Protein AF-A0AAD6A6G7-F1 (afdb_monomer_lite)

Sequence (113 aa):
MAKNLLKNPQWGRAISIESISLKKLLDFWELTENGGSQWKVEEMPGDCGSDWGLDGVTKYFATSFELCLKRQVIDLLAEDYSSEQLDAQPPVTVEELVRKSRGDALHTPSVSV

InterPro domains:
  IPR007397 F-box associated (FBA) domain [PF04300] (2-101)
  IPR007397 F-box associated (FBA) domain [PS51114] (4-113)
  IPR007397 F-box associated (FBA) domain [SM01198] (11-113)
  IPR008979 Galactose-binding-like domain superfamily [SSF49785] (3-102)
  IPR039752 F-box only protein [PTHR12125] (3-103)

Secondary structure (DSSP, 8-state):
-PPP--S-TTTT-----TT--HHHHHTTSEEEEE-TT--EEEESSGGGTS----TT--EEEE--SS-EEEE----TGGGT--HHHHHT----EEE--EESSTTSPEE--EEE-

Radius of gyration: 15.97 Å; chains: 1; bounding box: 34×28×42 Å

Organism: NCBI:txid1090488

Structure (mmCIF, N/CA/C/O backbone):
data_AF-A0AAD6A6G7-F1
#
_entry.id   AF-A0AAD6A6G7-F1
#
loop_
_atom_site.group_PDB
_atom_site.id
_atom_site.type_symbol
_atom_site.label_atom_id
_atom_site.label_alt_id
_atom_site.label_comp_id
_atom_site.label_asym_id
_atom_site.label_entity_id
_atom_site.label_seq_id
_atom_site.pdbx_PDB_ins_code
_atom_site.Cartn_x
_atom_site.Cartn_y
_atom_site.Cartn_z
_atom_site.occupancy
_atom_site.B_iso_or_equiv
_atom_site.auth_seq_id
_atom_site.auth_comp_id
_atom_site.auth_asym_id
_atom_site.auth_atom_id
_atom_site.pdbx_PDB_model_num
ATOM 1 N N . MET A 1 1 ? 6.924 6.630 19.406 1.00 46.81 1 MET A N 1
ATOM 2 C CA . MET A 1 1 ? 7.429 5.770 18.315 1.00 46.81 1 MET A CA 1
ATOM 3 C C . MET A 1 1 ? 6.223 5.324 17.509 1.00 46.81 1 MET A C 1
ATOM 5 O O . MET A 1 1 ? 5.310 4.781 18.116 1.00 46.81 1 MET A O 1
ATOM 9 N N . ALA A 1 2 ? 6.163 5.615 16.209 1.00 62.22 2 ALA A N 1
ATOM 10 C CA . ALA A 1 2 ? 5.083 5.128 15.351 1.00 62.22 2 ALA A CA 1
ATOM 11 C C . ALA A 1 2 ? 5.347 3.655 14.995 1.00 62.22 2 ALA A C 1
ATOM 13 O O . ALA A 1 2 ? 6.472 3.304 14.634 1.00 62.22 2 ALA A O 1
ATOM 14 N N . LYS A 1 3 ? 4.341 2.787 15.144 1.00 70.25 3 LYS A N 1
ATOM 15 C CA . LYS A 1 3 ? 4.429 1.375 14.744 1.00 70.25 3 LYS A CA 1
ATOM 16 C C . LYS A 1 3 ? 4.220 1.304 13.229 1.00 70.25 3 LYS A C 1
ATOM 18 O O . LYS A 1 3 ? 3.209 1.790 12.737 1.00 70.25 3 LYS A O 1
ATOM 23 N N . ASN A 1 4 ? 5.164 0.717 12.490 1.00 73.88 4 ASN A N 1
ATOM 24 C CA . ASN A 1 4 ? 4.947 0.404 11.078 1.00 73.88 4 ASN A CA 1
ATOM 25 C C . ASN A 1 4 ? 4.025 -0.821 10.991 1.00 73.88 4 ASN A C 1
ATOM 27 O O . ASN A 1 4 ? 4.337 -1.864 11.566 1.00 73.88 4 ASN A O 1
ATOM 31 N N . LEU A 1 5 ? 2.889 -0.666 10.314 1.00 79.88 5 LEU A N 1
ATOM 32 C CA . LEU A 1 5 ? 1.847 -1.691 10.206 1.00 79.88 5 LEU A CA 1
ATOM 33 C C . LEU A 1 5 ? 1.858 -2.424 8.859 1.00 79.88 5 LEU A C 1
ATOM 35 O O . LEU A 1 5 ? 1.056 -3.335 8.649 1.00 79.88 5 LEU A 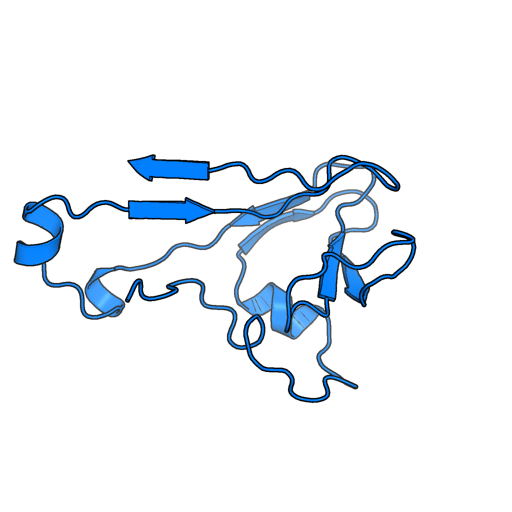O 1
ATOM 39 N N . LEU A 1 6 ? 2.761 -2.054 7.944 1.00 77.69 6 LEU A N 1
ATOM 40 C CA . LEU A 1 6 ? 2.898 -2.760 6.680 1.00 77.69 6 LEU A CA 1
ATOM 41 C C . LEU A 1 6 ? 3.443 -4.161 6.941 1.00 77.69 6 LEU A C 1
ATOM 43 O O . LEU A 1 6 ? 4.498 -4.346 7.547 1.00 77.69 6 LEU A O 1
ATOM 47 N N . LYS A 1 7 ? 2.753 -5.167 6.406 1.00 67.88 7 LYS A N 1
ATOM 48 C CA . LYS A 1 7 ? 3.072 -6.583 6.636 1.00 67.88 7 LYS A CA 1
ATOM 49 C C . LYS A 1 7 ? 4.361 -7.053 5.959 1.00 67.88 7 LYS A C 1
ATOM 51 O O . LYS A 1 7 ? 4.633 -8.243 5.993 1.00 67.88 7 LYS A O 1
ATOM 56 N N . ASN A 1 8 ? 5.143 -6.172 5.328 1.00 64.50 8 ASN A N 1
ATOM 57 C CA . ASN A 1 8 ? 6.377 -6.546 4.639 1.00 64.50 8 ASN A CA 1
ATOM 58 C C . ASN A 1 8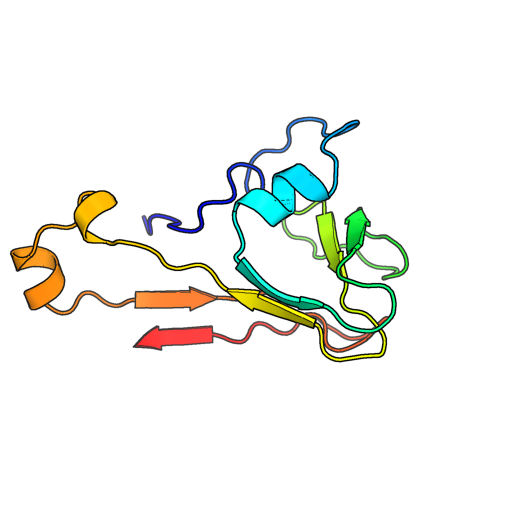 ? 7.559 -6.582 5.630 1.00 64.50 8 ASN A C 1
ATOM 60 O O . ASN A 1 8 ? 8.115 -5.528 5.948 1.00 64.50 8 ASN A O 1
ATOM 64 N N . PRO A 1 9 ? 8.003 -7.768 6.088 1.00 51.47 9 PRO A N 1
ATOM 65 C CA . PRO A 1 9 ? 8.984 -7.880 7.166 1.00 51.47 9 PRO A CA 1
ATOM 66 C C . PRO A 1 9 ? 10.402 -7.432 6.773 1.00 51.47 9 PRO A C 1
ATOM 68 O O . PRO A 1 9 ? 11.279 -7.384 7.632 1.00 51.47 9 PRO A O 1
ATOM 71 N N . GLN A 1 10 ? 10.653 -7.138 5.491 1.00 54.44 10 GLN A N 1
ATOM 72 C CA . GLN A 1 10 ? 12.004 -6.926 4.959 1.00 54.44 10 GLN A CA 1
ATOM 73 C C . GLN A 1 10 ? 12.349 -5.453 4.687 1.00 54.44 10 GLN A C 1
ATOM 75 O O . GLN A 1 10 ? 13.505 -5.150 4.416 1.00 54.44 10 GLN A O 1
ATOM 80 N N . TRP A 1 11 ? 11.395 -4.521 4.791 1.00 56.78 11 TRP A N 1
ATOM 81 C CA . TRP A 1 11 ? 11.603 -3.087 4.500 1.00 56.78 11 TRP A CA 1
ATOM 82 C C . TRP A 1 11 ? 12.285 -2.286 5.632 1.00 56.78 11 TRP A C 1
ATOM 84 O O . TRP A 1 11 ? 12.160 -1.071 5.717 1.00 56.78 11 TRP A O 1
ATOM 94 N N . GLY A 1 12 ? 13.033 -2.964 6.507 1.00 42.62 12 GLY A N 1
ATOM 95 C CA . GLY A 1 12 ? 13.742 -2.338 7.630 1.00 42.62 12 GLY A CA 1
ATOM 96 C C . GLY A 1 12 ? 14.839 -3.200 8.255 1.00 42.62 12 GLY A C 1
ATOM 97 O O . GLY A 1 12 ? 15.314 -2.901 9.348 1.00 42.62 12 GLY A O 1
ATOM 98 N N . ARG A 1 13 ? 15.247 -4.291 7.596 1.00 40.47 13 ARG A N 1
ATOM 99 C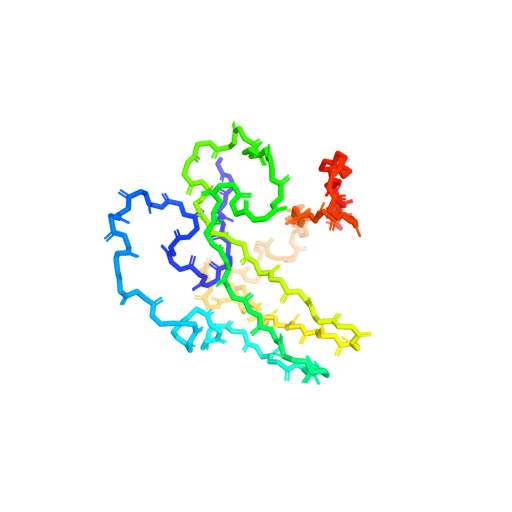 CA . ARG A 1 13 ? 16.417 -5.067 8.007 1.00 40.47 13 ARG A CA 1
ATOM 100 C C . ARG A 1 13 ? 17.351 -5.229 6.817 1.00 40.47 13 ARG A C 1
ATOM 102 O O . ARG A 1 13 ? 17.000 -5.875 5.835 1.00 40.47 13 ARG A O 1
ATOM 109 N N . ALA A 1 14 ? 18.564 -4.702 6.959 1.00 34.78 14 ALA A N 1
ATOM 110 C CA . ALA A 1 14 ? 19.714 -5.060 6.140 1.00 34.78 14 ALA A CA 1
ATOM 111 C C . ALA A 1 14 ? 20.114 -6.518 6.433 1.00 34.78 14 ALA A C 1
ATOM 113 O O . ALA A 1 14 ? 21.105 -6.794 7.099 1.00 34.78 14 ALA A O 1
ATOM 114 N N . ILE A 1 15 ? 19.289 -7.475 6.020 1.00 38.66 15 ILE A N 1
ATOM 115 C CA . ILE A 1 15 ? 19.688 -8.881 5.953 1.00 38.66 15 ILE A CA 1
ATOM 116 C C . ILE A 1 15 ? 20.121 -9.091 4.512 1.00 38.66 15 ILE A C 1
ATOM 118 O O . ILE A 1 15 ? 19.375 -8.709 3.625 1.00 38.66 15 ILE A O 1
ATOM 122 N N . SER A 1 16 ? 21.303 -9.643 4.250 1.00 40.97 16 SER A N 1
ATOM 123 C CA . SER A 1 16 ? 21.763 -9.924 2.885 1.00 40.97 16 SER A CA 1
ATOM 124 C C . SER A 1 16 ? 20.731 -10.783 2.142 1.00 40.97 16 SER A C 1
ATOM 126 O O . SER A 1 16 ? 20.554 -11.964 2.441 1.00 40.97 16 SER A O 1
ATOM 128 N N . ILE A 1 17 ? 20.000 -10.169 1.206 1.00 46.38 17 ILE A N 1
ATOM 129 C CA . ILE A 1 17 ? 18.869 -10.780 0.500 1.00 46.38 17 ILE A CA 1
ATOM 130 C C . ILE A 1 17 ? 19.305 -11.284 -0.879 1.00 46.38 17 ILE A C 1
ATOM 132 O O . ILE A 1 17 ? 18.752 -10.870 -1.897 1.00 46.38 17 ILE A O 1
ATOM 136 N N . GLU A 1 18 ? 20.266 -12.202 -0.936 1.00 47.38 18 GLU A N 1
ATOM 137 C CA . GLU A 1 18 ? 20.701 -12.782 -2.219 1.00 47.38 18 GLU A CA 1
ATOM 138 C C . GLU A 1 18 ? 19.638 -13.709 -2.854 1.00 47.38 18 GLU A C 1
ATOM 140 O O . GLU A 1 18 ? 19.798 -14.154 -3.985 1.00 47.38 18 GLU A O 1
ATOM 145 N N . SER A 1 19 ? 18.519 -14.014 -2.169 1.00 46.62 19 SER A N 1
ATOM 146 C CA . SER A 1 19 ? 17.516 -14.956 -2.700 1.00 46.62 19 SER A CA 1
ATOM 147 C C . SER A 1 19 ? 16.099 -14.825 -2.106 1.00 46.62 19 SER A C 1
ATOM 149 O O . SER A 1 19 ? 15.472 -15.809 -1.711 1.00 46.62 19 SER A O 1
ATOM 151 N N . ILE A 1 20 ? 15.535 -13.615 -2.017 1.00 53.88 20 ILE A N 1
ATOM 152 C CA . ILE A 1 20 ? 14.072 -13.486 -1.856 1.00 53.88 20 ILE A CA 1
ATOM 153 C C . ILE A 1 20 ? 13.469 -13.266 -3.237 1.00 53.88 20 ILE A C 1
ATOM 155 O O . ILE A 1 20 ? 13.612 -12.208 -3.841 1.00 53.88 20 ILE A O 1
ATOM 159 N N . SER A 1 21 ? 12.805 -14.308 -3.735 1.00 58.44 21 SER A N 1
ATOM 160 C CA . SER A 1 21 ? 12.040 -14.256 -4.976 1.00 58.44 21 SER A CA 1
ATOM 161 C C . SER A 1 21 ? 10.904 -13.238 -4.860 1.00 58.44 21 SER A C 1
ATOM 163 O O . SER A 1 21 ? 10.208 -13.202 -3.845 1.00 58.44 21 SER A O 1
ATOM 165 N N . LEU A 1 22 ? 10.687 -12.480 -5.937 1.00 62.06 22 LEU A N 1
ATOM 166 C CA . LEU A 1 22 ? 9.588 -11.533 -6.157 1.00 62.06 22 LEU A CA 1
ATOM 167 C C . LEU A 1 22 ? 8.238 -12.003 -5.591 1.00 62.06 22 LEU A C 1
ATOM 169 O O . LEU A 1 22 ? 7.516 -11.218 -4.983 1.00 62.06 22 LEU A O 1
ATOM 173 N N . LYS A 1 23 ? 7.934 -13.300 -5.735 1.00 62.31 23 LYS A N 1
ATOM 174 C CA . LYS A 1 23 ? 6.701 -13.912 -5.226 1.00 62.31 23 LYS A CA 1
ATOM 175 C C . LYS A 1 23 ? 6.517 -13.682 -3.725 1.00 62.31 23 LYS A C 1
ATOM 177 O O . LYS A 1 23 ? 5.493 -13.163 -3.322 1.00 62.31 23 LYS A O 1
ATOM 182 N N . LYS A 1 24 ? 7.554 -13.919 -2.917 1.00 68.38 24 LYS A N 1
ATOM 183 C CA . LYS A 1 24 ? 7.477 -13.785 -1.452 1.00 68.38 24 LYS A CA 1
ATOM 184 C C . LYS A 1 24 ? 7.263 -12.349 -0.974 1.00 68.38 24 LYS A C 1
ATOM 186 O O . LYS A 1 24 ? 6.738 -12.147 0.112 1.00 68.38 24 LYS A O 1
ATOM 191 N N . LEU A 1 25 ? 7.708 -11.356 -1.746 1.00 70.38 25 LEU A N 1
ATOM 192 C CA . LEU A 1 25 ? 7.467 -9.945 -1.424 1.00 70.38 25 LEU A CA 1
ATOM 193 C C . LEU A 1 25 ? 6.050 -9.524 -1.810 1.00 70.38 25 LEU A C 1
ATOM 195 O O . LEU A 1 25 ? 5.444 -8.726 -1.100 1.00 70.38 25 LEU A O 1
ATOM 199 N N . LEU A 1 26 ? 5.529 -10.069 -2.910 1.00 73.69 26 LEU A N 1
ATOM 200 C CA . LEU A 1 26 ? 4.168 -9.821 -3.373 1.00 73.69 26 LEU A CA 1
ATOM 201 C C . LEU A 1 26 ? 3.116 -10.634 -2.613 1.00 73.69 26 LEU A C 1
ATOM 203 O O . LEU A 1 26 ? 1.975 -10.211 -2.596 1.00 73.69 26 LEU A O 1
ATOM 207 N N . ASP A 1 27 ? 3.479 -11.713 -1.915 1.00 77.94 27 ASP A N 1
ATOM 208 C CA . ASP A 1 27 ? 2.541 -12.509 -1.101 1.00 77.94 27 ASP A CA 1
ATOM 209 C C . ASP A 1 27 ? 1.855 -11.688 0.014 1.00 77.94 27 ASP A C 1
ATOM 211 O O . ASP A 1 27 ? 0.774 -12.043 0.477 1.00 77.94 27 ASP A O 1
ATOM 215 N N . PHE A 1 28 ? 2.454 -10.567 0.436 1.00 79.56 28 PHE A N 1
ATOM 216 C CA . PHE A 1 28 ? 1.860 -9.638 1.409 1.00 79.56 28 PHE A CA 1
ATOM 217 C C . PHE A 1 28 ? 0.953 -8.576 0.771 1.00 79.56 28 PHE A C 1
ATOM 219 O O . PHE A 1 28 ? 0.393 -7.740 1.483 1.00 79.56 28 PHE A O 1
ATOM 226 N N . TRP A 1 29 ? 0.836 -8.568 -0.554 1.00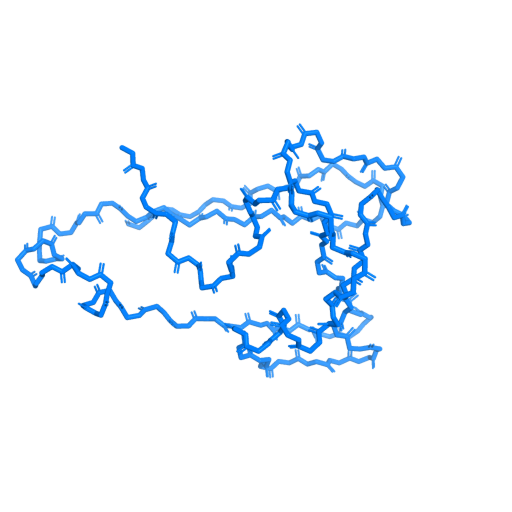 83.81 29 TRP A N 1
ATOM 227 C CA . TRP A 1 29 ? 0.075 -7.589 -1.315 1.00 83.81 29 TRP A CA 1
ATOM 228 C C . TRP A 1 29 ? -0.956 -8.286 -2.196 1.00 83.81 29 TRP A C 1
ATOM 230 O O . TRP A 1 29 ? -0.672 -9.232 -2.922 1.00 83.81 29 TRP A O 1
ATOM 240 N N . GLU A 1 30 ? -2.167 -7.758 -2.197 1.00 86.06 30 GLU A N 1
ATOM 241 C CA . GLU A 1 30 ? -3.167 -8.120 -3.183 1.00 86.06 30 GLU A CA 1
ATOM 242 C C . GLU A 1 30 ? -2.892 -7.336 -4.470 1.00 86.06 30 GLU A C 1
ATOM 244 O O . GLU A 1 30 ? -2.975 -6.107 -4.491 1.00 86.06 30 GLU A O 1
ATOM 249 N N . LEU A 1 31 ? -2.549 -8.031 -5.554 1.00 86.56 31 LEU A N 1
ATOM 250 C CA . LEU A 1 31 ? -2.386 -7.406 -6.864 1.00 86.56 31 LEU A CA 1
ATOM 251 C C . LEU A 1 31 ? -3.757 -7.179 -7.494 1.00 86.56 31 LEU A C 1
ATOM 253 O O . LEU A 1 31 ? -4.368 -8.115 -8.005 1.00 86.56 31 LEU A O 1
ATOM 257 N N . THR A 1 32 ? -4.236 -5.939 -7.463 1.00 87.81 32 THR A N 1
ATOM 258 C CA . THR A 1 32 ? -5.514 -5.585 -8.090 1.00 87.81 32 THR A CA 1
ATOM 259 C C . THR A 1 32 ? -5.363 -5.401 -9.595 1.00 87.81 32 THR A C 1
ATOM 261 O O . THR A 1 32 ? -6.265 -5.768 -10.339 1.00 87.81 32 THR A O 1
ATOM 264 N N . GLU A 1 33 ? -4.217 -4.885 -10.053 1.00 88.06 33 GLU A N 1
ATOM 265 C CA . GLU A 1 33 ? -3.884 -4.764 -11.477 1.00 88.06 33 GLU A CA 1
ATOM 266 C C . GLU A 1 33 ? -2.408 -5.082 -11.716 1.00 88.06 33 GLU A C 1
ATOM 268 O O . GLU A 1 33 ? -1.541 -4.743 -10.909 1.00 88.06 33 GLU A O 1
ATOM 273 N N . ASN A 1 34 ? -2.109 -5.753 -12.826 1.00 87.75 34 ASN A N 1
ATOM 274 C CA . ASN A 1 34 ? -0.766 -6.246 -13.116 1.00 87.75 34 ASN A CA 1
ATOM 275 C C . ASN A 1 34 ? -0.503 -6.298 -14.630 1.00 87.75 34 ASN A C 1
ATOM 277 O O . ASN A 1 34 ? -0.245 -7.366 -15.187 1.00 87.75 34 ASN A O 1
ATOM 281 N N . GLY A 1 35 ? -0.662 -5.157 -15.303 1.00 86.81 35 GLY A N 1
ATOM 282 C CA . GLY A 1 35 ? -0.537 -5.038 -16.756 1.00 86.81 35 GLY A CA 1
ATOM 283 C C . GLY A 1 35 ? 0.901 -5.117 -17.288 1.00 86.81 35 GLY A C 1
ATOM 284 O O . GLY A 1 35 ? 1.889 -5.071 -16.548 1.00 86.81 35 GLY A O 1
ATOM 285 N N . GLY A 1 36 ? 1.029 -5.214 -18.609 1.00 90.38 36 GLY A N 1
ATOM 286 C CA . GLY A 1 36 ? 2.295 -5.168 -19.333 1.00 90.38 36 GLY A CA 1
ATOM 287 C C . GLY A 1 36 ? 3.251 -6.296 -18.945 1.00 90.38 36 GLY A C 1
ATOM 288 O O . GLY A 1 36 ? 2.920 -7.477 -18.994 1.00 90.38 36 GLY A O 1
ATOM 289 N N . SER A 1 37 ? 4.472 -5.934 -18.553 1.00 87.25 37 SER A N 1
ATOM 290 C CA . SER A 1 37 ? 5.494 -6.857 -18.030 1.00 87.25 37 SER A CA 1
ATOM 291 C C . SER A 1 37 ? 5.353 -7.167 -16.538 1.00 87.25 37 SER A C 1
ATOM 293 O O . SER A 1 37 ? 6.295 -7.727 -15.970 1.00 87.25 37 SER A O 1
ATOM 295 N N . GLN A 1 38 ? 4.211 -6.819 -15.934 1.00 86.88 38 GLN A N 1
ATOM 296 C CA . GLN A 1 38 ? 3.879 -7.055 -14.531 1.00 86.88 38 GLN A CA 1
ATOM 297 C C . GLN A 1 38 ? 4.775 -6.290 -13.542 1.00 86.88 38 GLN A C 1
ATOM 299 O O . GLN A 1 38 ? 5.776 -5.670 -13.911 1.00 86.88 38 GLN A O 1
ATOM 304 N N . TRP A 1 39 ? 4.405 -6.336 -12.263 1.00 85.62 39 TRP A N 1
ATOM 305 C CA . TRP A 1 39 ? 5.220 -5.851 -11.158 1.00 85.62 39 TRP A CA 1
ATOM 306 C C . TRP A 1 39 ? 6.568 -6.566 -11.116 1.00 85.62 39 TRP A C 1
ATOM 308 O O . TRP A 1 39 ? 6.646 -7.798 -11.072 1.00 85.62 39 TRP A O 1
ATOM 318 N N . LYS A 1 40 ? 7.635 -5.775 -11.058 1.00 83.31 40 LYS A N 1
ATOM 319 C CA . LYS A 1 40 ? 9.001 -6.254 -10.843 1.00 83.31 40 LYS A CA 1
ATOM 320 C C . LYS A 1 40 ? 9.540 -5.725 -9.523 1.00 83.31 40 LYS A C 1
ATOM 322 O O . LYS A 1 40 ? 9.092 -4.699 -9.026 1.00 83.31 40 LYS A O 1
ATOM 327 N N . VAL A 1 41 ? 10.494 -6.446 -8.953 1.00 80.94 41 VAL A N 1
ATOM 328 C CA . VAL A 1 41 ? 11.283 -5.999 -7.808 1.00 80.94 41 VAL A CA 1
ATOM 329 C C . VAL A 1 41 ? 12.699 -5.863 -8.318 1.00 80.94 41 VAL A C 1
ATOM 331 O O . VAL A 1 41 ? 13.275 -6.836 -8.803 1.00 80.94 41 VAL A O 1
ATOM 334 N N . GLU A 1 42 ? 13.225 -4.656 -8.230 1.00 78.25 42 GLU A N 1
ATOM 335 C CA . GLU A 1 42 ? 14.565 -4.314 -8.682 1.00 78.25 42 GLU A CA 1
ATOM 336 C C . GLU A 1 42 ? 15.406 -3.903 -7.472 1.00 78.25 42 GLU A C 1
ATOM 338 O O . GLU A 1 42 ? 14.880 -3.437 -6.456 1.00 78.25 42 GLU A O 1
ATOM 343 N N . GLU A 1 43 ? 16.714 -4.138 -7.554 1.00 76.56 43 GLU A N 1
ATOM 344 C CA . GLU A 1 43 ? 17.657 -3.732 -6.513 1.00 76.56 43 GLU A CA 1
ATOM 345 C C . GLU A 1 43 ? 18.110 -2.295 -6.753 1.00 76.56 43 GLU A C 1
ATOM 347 O O . GLU A 1 43 ? 18.279 -1.861 -7.889 1.00 76.56 43 GLU A O 1
ATOM 352 N N . MET A 1 44 ? 18.301 -1.553 -5.672 1.00 71.88 44 MET A N 1
ATOM 353 C CA . MET A 1 44 ? 18.815 -0.189 -5.673 1.00 71.88 44 MET A CA 1
ATOM 354 C C . MET A 1 44 ? 20.336 -0.188 -5.892 1.00 71.88 44 MET A C 1
ATOM 356 O O . MET A 1 44 ? 21.015 -1.073 -5.372 1.00 71.88 44 MET A O 1
ATOM 360 N N . PRO A 1 45 ? 20.908 0.793 -6.615 1.00 67.12 45 PRO A N 1
ATOM 361 C CA . PRO A 1 45 ? 20.241 1.903 -7.303 1.00 67.12 45 PRO A CA 1
ATOM 362 C C . PRO A 1 45 ? 19.621 1.503 -8.655 1.00 67.12 45 PRO A C 1
ATOM 364 O O . PRO A 1 45 ? 18.989 2.338 -9.299 1.00 67.12 45 PRO A O 1
ATOM 367 N N . GLY A 1 46 ? 19.798 0.251 -9.086 1.00 67.31 46 GLY A N 1
ATOM 368 C CA . GLY A 1 46 ? 19.213 -0.307 -10.306 1.00 67.31 46 GLY A CA 1
ATOM 369 C C . GLY A 1 46 ? 19.480 0.530 -11.558 1.00 67.31 46 GLY A C 1
ATOM 370 O O . GLY A 1 46 ? 20.467 1.259 -11.655 1.00 67.31 46 GLY A O 1
ATOM 371 N N . ASP A 1 47 ? 18.532 0.484 -12.494 1.00 65.50 47 ASP A N 1
ATOM 372 C CA . ASP A 1 47 ? 18.470 1.350 -13.686 1.00 65.50 47 ASP A CA 1
ATOM 373 C C . ASP A 1 47 ? 18.119 2.815 -13.336 1.00 65.50 47 ASP A C 1
ATOM 375 O O . ASP A 1 47 ? 17.975 3.673 -14.209 1.00 65.50 47 ASP A O 1
ATOM 379 N N . CYS A 1 48 ? 17.932 3.111 -12.047 1.00 60.41 48 CYS A N 1
ATOM 380 C CA . CYS A 1 48 ? 17.484 4.396 -11.533 1.00 60.41 48 CYS A CA 1
ATOM 381 C C . CYS A 1 48 ? 18.641 5.388 -11.289 1.00 60.41 48 CYS A C 1
ATOM 383 O O . CYS A 1 48 ? 18.401 6.572 -11.025 1.00 60.41 48 CYS A O 1
ATOM 385 N N . GLY A 1 49 ? 19.893 4.922 -11.380 1.00 57.38 49 GLY A N 1
ATOM 386 C CA . GLY A 1 49 ? 21.112 5.742 -11.436 1.00 57.38 49 GLY A CA 1
ATOM 387 C C . GLY A 1 49 ? 21.474 6.508 -10.158 1.00 57.38 49 GLY A C 1
ATOM 388 O O . GLY A 1 49 ? 22.499 7.182 -10.124 1.00 57.38 49 GLY A O 1
ATOM 389 N N . SER A 1 50 ? 20.654 6.435 -9.108 1.00 62.59 50 SER A N 1
ATOM 390 C CA . SER A 1 50 ? 20.886 7.109 -7.827 1.00 62.59 50 SER A CA 1
ATOM 391 C C . SER A 1 50 ? 20.154 6.390 -6.698 1.00 62.59 50 SER A C 1
ATOM 393 O O . SER A 1 50 ? 18.968 6.075 -6.821 1.00 62.59 50 SER A O 1
ATOM 395 N N . ASP A 1 51 ? 20.880 6.141 -5.610 1.00 62.81 51 ASP A N 1
ATOM 396 C CA . ASP A 1 51 ? 20.331 5.605 -4.368 1.00 62.81 51 ASP A CA 1
ATOM 397 C C . ASP A 1 51 ? 19.387 6.634 -3.715 1.00 62.81 51 ASP A C 1
ATOM 399 O O . ASP A 1 51 ? 19.500 7.841 -3.941 1.00 62.81 51 ASP A O 1
ATOM 403 N N . TRP A 1 52 ? 18.430 6.165 -2.922 1.00 62.62 52 TRP A N 1
ATOM 404 C CA . TRP A 1 52 ? 17.456 6.997 -2.215 1.00 62.62 52 TRP A CA 1
ATOM 405 C C . TRP A 1 52 ? 18.083 7.662 -0.988 1.00 62.62 52 TRP A C 1
ATOM 407 O O . TRP A 1 52 ? 17.466 8.542 -0.394 1.00 62.62 52 TRP A O 1
ATOM 417 N N . GLY A 1 53 ? 19.301 7.253 -0.606 1.00 62.09 53 GLY A N 1
ATOM 418 C CA . GLY A 1 53 ? 19.998 7.761 0.576 1.00 62.09 53 GLY A CA 1
ATOM 419 C C . GLY A 1 53 ? 19.293 7.393 1.884 1.00 62.09 53 GLY A C 1
ATOM 420 O O . GLY A 1 53 ? 19.598 7.966 2.928 1.00 62.09 53 GLY A O 1
ATOM 421 N N . LEU A 1 54 ? 18.337 6.462 1.820 1.00 65.25 54 LEU A N 1
ATOM 422 C CA . LEU A 1 54 ? 17.613 5.924 2.960 1.00 65.25 54 LEU A CA 1
ATOM 423 C C . LEU A 1 54 ? 18.293 4.633 3.391 1.00 65.25 54 LEU A C 1
ATOM 425 O O . LEU A 1 54 ? 18.264 3.631 2.673 1.00 65.25 54 LEU A O 1
ATOM 429 N N . ASP A 1 55 ? 18.903 4.673 4.572 1.00 62.53 55 ASP A N 1
ATOM 430 C CA . ASP A 1 55 ? 19.594 3.519 5.128 1.00 62.53 55 ASP A CA 1
ATOM 431 C C . ASP A 1 55 ? 18.617 2.337 5.279 1.00 62.53 55 ASP A C 1
ATOM 433 O O . ASP A 1 55 ? 17.527 2.468 5.841 1.00 62.53 55 ASP A O 1
ATOM 437 N N . GLY A 1 56 ? 18.987 1.188 4.713 1.00 63.16 56 GLY A N 1
ATOM 438 C CA . GLY A 1 56 ? 18.175 -0.030 4.706 1.00 63.16 56 GLY A CA 1
ATOM 439 C C . GLY A 1 56 ? 17.209 -0.217 3.526 1.00 63.16 56 GLY A C 1
ATOM 440 O O . GLY A 1 56 ? 16.642 -1.308 3.412 1.00 63.16 56 GLY A O 1
ATOM 441 N N . VAL A 1 57 ? 17.039 0.753 2.615 1.00 68.81 57 VAL A N 1
ATOM 442 C CA . VAL A 1 57 ? 16.185 0.576 1.420 1.00 68.81 57 VAL A CA 1
ATOM 443 C C . VAL A 1 57 ? 17.004 0.077 0.231 1.00 68.81 57 VAL A C 1
ATOM 445 O O . VAL A 1 57 ? 17.605 0.845 -0.508 1.00 68.81 57 VAL A O 1
ATOM 448 N N . THR A 1 58 ? 17.009 -1.240 0.027 1.00 69.94 58 THR A N 1
ATOM 449 C CA . THR A 1 58 ? 17.833 -1.892 -1.010 1.00 69.94 58 THR A CA 1
ATOM 450 C C . THR A 1 58 ? 17.049 -2.368 -2.229 1.00 69.94 58 THR A C 1
ATOM 452 O O . THR A 1 58 ? 17.658 -2.755 -3.224 1.00 69.94 58 THR A O 1
ATOM 455 N N . LYS A 1 59 ? 15.711 -2.372 -2.184 1.00 75.69 59 LYS A N 1
ATOM 456 C CA . LYS A 1 59 ? 14.849 -2.877 -3.266 1.00 75.69 59 LYS A CA 1
ATOM 457 C C . LYS A 1 59 ? 13.602 -2.020 -3.425 1.00 75.69 59 LYS A C 1
ATOM 459 O O . LYS A 1 59 ? 13.056 -1.540 -2.432 1.00 75.69 59 LYS A O 1
ATOM 464 N N . TYR A 1 60 ? 13.109 -1.902 -4.652 1.00 77.50 60 TYR A N 1
ATOM 465 C CA . TYR A 1 60 ? 11.875 -1.185 -4.976 1.00 77.50 60 TYR A CA 1
ATOM 466 C C . TYR A 1 60 ? 10.977 -1.998 -5.907 1.00 77.50 60 TYR A C 1
ATOM 468 O O . TYR A 1 60 ? 11.425 -2.923 -6.585 1.00 77.50 60 TYR A O 1
ATOM 476 N N . PHE A 1 61 ? 9.691 -1.644 -5.930 1.00 83.00 61 PHE A N 1
ATOM 477 C CA . PHE A 1 61 ? 8.735 -2.184 -6.889 1.00 83.00 61 PHE A CA 1
ATOM 478 C C . PHE A 1 61 ? 8.712 -1.311 -8.145 1.00 83.00 61 PHE A C 1
ATOM 480 O O . PHE A 1 61 ? 8.517 -0.100 -8.052 1.00 83.00 61 PHE A O 1
ATOM 487 N N . ALA A 1 62 ? 8.885 -1.926 -9.308 1.00 83.75 62 ALA A N 1
ATOM 488 C CA . ALA A 1 62 ? 8.788 -1.279 -10.607 1.00 83.75 62 ALA A CA 1
ATOM 489 C C . ALA A 1 62 ? 7.472 -1.679 -11.285 1.00 83.75 62 ALA A C 1
ATOM 491 O O . ALA A 1 62 ? 7.174 -2.869 -11.437 1.00 83.75 62 ALA A O 1
ATOM 492 N N . THR A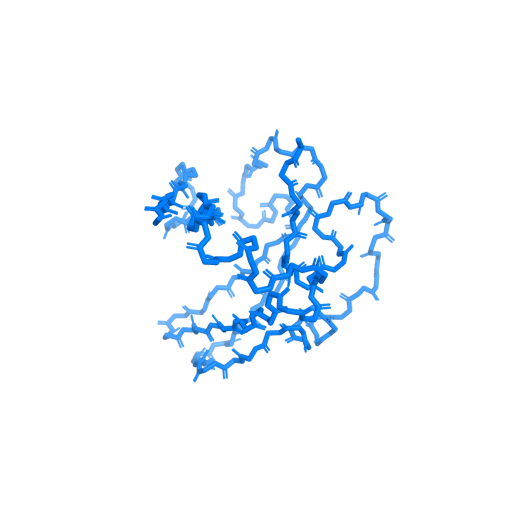 1 63 ? 6.690 -0.676 -11.681 1.00 84.00 63 THR A N 1
ATOM 493 C CA . THR A 1 63 ? 5.502 -0.843 -12.522 1.00 84.00 63 THR A CA 1
ATOM 494 C C . THR A 1 63 ? 5.899 -1.009 -13.987 1.00 84.00 63 THR A C 1
ATOM 496 O O . THR A 1 63 ? 7.003 -0.645 -14.401 1.00 84.00 63 THR A O 1
ATOM 499 N N . SER A 1 64 ? 5.001 -1.584 -14.786 1.00 86.25 64 SER A N 1
ATOM 500 C CA . SER A 1 64 ? 5.213 -1.724 -16.225 1.00 86.25 64 SER A CA 1
ATOM 501 C C . SER A 1 64 ? 4.616 -0.558 -17.028 1.00 86.25 64 SER A C 1
ATOM 503 O O . SER A 1 64 ? 4.214 0.459 -16.473 1.00 86.25 64 SER A O 1
ATOM 505 N N . PHE A 1 65 ? 4.589 -0.699 -18.357 1.00 84.94 65 PHE A N 1
ATOM 506 C CA . PHE A 1 65 ? 4.022 0.278 -19.291 1.00 84.94 65 PHE A CA 1
ATOM 507 C C . PHE A 1 65 ? 2.483 0.321 -19.272 1.00 84.94 65 PHE A C 1
ATOM 509 O O . PHE A 1 65 ? 1.891 1.251 -19.810 1.00 84.94 65 PHE A O 1
ATOM 516 N N . GLU A 1 66 ? 1.841 -0.667 -18.647 1.00 87.56 66 GLU A N 1
ATOM 517 C CA . GLU A 1 66 ? 0.406 -0.684 -18.351 1.00 87.56 66 GLU A CA 1
ATOM 518 C C . GLU A 1 66 ? 0.171 -0.602 -16.839 1.00 87.56 66 GLU A C 1
ATOM 520 O O . GLU A 1 66 ? 1.081 -0.814 -16.031 1.00 87.56 66 GLU A O 1
ATOM 525 N N . LEU A 1 67 ? -1.073 -0.307 -16.460 1.00 85.31 67 LEU A N 1
ATOM 526 C CA . LEU A 1 67 ? -1.475 -0.082 -15.078 1.00 85.31 67 LEU A CA 1
ATOM 527 C C . LEU A 1 67 ? -1.155 -1.293 -14.185 1.00 85.31 67 LEU A C 1
ATOM 529 O O . LEU A 1 67 ? -1.514 -2.438 -14.466 1.00 85.31 67 LEU A O 1
ATOM 533 N N . CYS A 1 68 ? -0.440 -1.013 -13.101 1.00 87.25 68 CYS A N 1
ATOM 534 C CA . CYS A 1 68 ? -0.020 -1.979 -12.100 1.00 87.25 68 CYS A CA 1
ATOM 535 C C . CYS A 1 68 ? -0.405 -1.408 -10.733 1.00 87.25 68 CYS A C 1
ATOM 537 O O . CYS A 1 68 ? 0.115 -0.365 -10.340 1.00 87.25 68 CYS A O 1
ATOM 539 N N . LEU A 1 69 ? -1.311 -2.073 -10.016 1.00 88.12 69 LEU A N 1
ATOM 540 C CA . LEU A 1 69 ? -1.812 -1.659 -8.707 1.00 88.12 69 LEU A CA 1
ATOM 541 C C . LEU A 1 69 ? -1.675 -2.802 -7.700 1.00 88.12 69 LEU A C 1
ATOM 543 O O . LEU A 1 69 ? -1.865 -3.975 -8.029 1.00 88.12 69 LEU A O 1
ATOM 547 N N . LYS A 1 70 ? -1.353 -2.445 -6.458 1.00 86.94 70 LYS A N 1
ATOM 548 C CA . LYS A 1 70 ? -1.262 -3.368 -5.325 1.00 86.94 70 LYS A CA 1
ATOM 549 C C . LYS A 1 70 ? -1.971 -2.776 -4.110 1.00 86.94 70 LYS A C 1
ATOM 551 O O . LYS A 1 70 ? -1.906 -1.569 -3.889 1.00 86.94 70 LYS A O 1
ATOM 556 N N . ARG A 1 71 ? -2.611 -3.621 -3.305 1.00 87.31 71 ARG A N 1
ATOM 557 C CA . ARG A 1 71 ? -3.388 -3.246 -2.117 1.00 87.31 71 ARG A CA 1
ATOM 558 C C . ARG A 1 71 ? -2.968 -4.082 -0.913 1.00 87.31 71 ARG A C 1
ATOM 560 O O . ARG A 1 71 ? -2.619 -5.249 -1.049 1.00 87.31 71 ARG A O 1
ATOM 567 N N . GLN A 1 72 ? -3.022 -3.488 0.274 1.00 86.12 72 GLN A N 1
ATOM 568 C CA . GLN A 1 72 ? -2.889 -4.206 1.537 1.00 86.12 72 GLN A CA 1
ATOM 569 C C . GLN A 1 72 ? -3.973 -3.715 2.493 1.00 86.12 72 GLN A C 1
ATOM 571 O O . GLN A 1 72 ? -4.170 -2.511 2.641 1.00 86.12 72 GLN A O 1
ATOM 576 N N . VAL A 1 73 ? -4.683 -4.654 3.116 1.00 87.44 73 VAL A N 1
ATOM 577 C CA . VAL A 1 73 ? -5.671 -4.367 4.159 1.00 87.44 73 VAL A CA 1
ATOM 578 C C . VAL A 1 73 ? -5.020 -4.663 5.502 1.00 87.44 73 VAL A C 1
ATOM 580 O O . VAL A 1 73 ? -4.498 -5.758 5.713 1.00 87.44 73 VAL A O 1
ATOM 583 N N . ILE A 1 74 ? -5.029 -3.675 6.391 1.00 85.88 74 ILE A N 1
ATOM 584 C CA . ILE A 1 74 ? -4.485 -3.792 7.741 1.00 85.88 74 ILE A CA 1
ATOM 585 C C . ILE A 1 74 ? -5.667 -3.849 8.700 1.00 85.88 74 ILE A C 1
ATOM 587 O O . ILE A 1 74 ? -6.440 -2.899 8.798 1.00 85.88 74 ILE A O 1
ATOM 591 N N . ASP A 1 75 ? -5.795 -4.970 9.401 1.00 87.06 75 ASP A N 1
ATOM 592 C CA . ASP A 1 75 ? -6.729 -5.097 10.512 1.00 87.06 75 ASP A CA 1
ATOM 593 C C . ASP A 1 75 ? -6.069 -4.535 11.776 1.00 87.06 75 ASP A C 1
ATOM 595 O O . ASP A 1 75 ? -5.163 -5.148 12.341 1.00 87.06 75 ASP A O 1
ATOM 599 N N . LEU A 1 76 ? -6.498 -3.340 12.187 1.00 86.25 76 LEU A N 1
ATOM 600 C CA . LEU A 1 76 ? -5.954 -2.656 13.360 1.00 86.25 76 LEU A CA 1
ATOM 601 C C . LEU A 1 76 ? -6.276 -3.404 14.661 1.00 86.25 76 LEU A C 1
ATOM 603 O O . LEU A 1 76 ? -5.448 -3.420 15.568 1.00 86.25 76 LEU A O 1
ATOM 607 N N . LEU A 1 77 ? -7.425 -4.080 14.746 1.00 87.50 77 LEU A N 1
ATOM 608 C CA . LEU A 1 77 ? -7.791 -4.850 15.937 1.00 87.50 77 LEU A CA 1
ATOM 609 C C . LEU A 1 77 ? -6.877 -6.071 16.095 1.00 87.50 77 LEU A C 1
ATOM 611 O O . LEU A 1 77 ? -6.444 -6.388 17.200 1.00 87.50 77 LEU A O 1
ATOM 615 N N . ALA A 1 78 ? -6.520 -6.714 14.980 1.00 87.06 78 ALA A N 1
ATOM 616 C CA . ALA A 1 78 ? -5.531 -7.792 14.962 1.00 87.06 78 ALA A CA 1
ATOM 617 C C . ALA A 1 78 ? -4.088 -7.307 15.218 1.00 87.06 78 ALA A C 1
ATOM 619 O O . ALA A 1 78 ? -3.206 -8.122 15.478 1.00 87.06 78 ALA A O 1
ATOM 620 N N . GLU A 1 79 ? -3.838 -5.998 15.136 1.00 84.44 79 GLU A N 1
ATOM 621 C CA . GLU A 1 79 ? -2.553 -5.348 15.426 1.00 84.44 79 GLU A CA 1
ATOM 622 C C . GLU A 1 79 ? -2.447 -4.811 16.865 1.00 84.44 79 GLU A C 1
ATOM 624 O O . GLU A 1 79 ? -1.564 -3.991 17.145 1.00 84.44 79 GLU A O 1
ATOM 629 N N . ASP A 1 80 ? -3.317 -5.297 17.757 1.00 87.31 80 ASP A N 1
ATOM 630 C CA . ASP A 1 80 ? -3.426 -4.941 19.179 1.00 87.31 80 ASP A CA 1
ATOM 631 C C . ASP A 1 80 ? -3.930 -3.513 19.456 1.00 87.31 80 ASP A C 1
ATOM 633 O O . ASP A 1 80 ? -3.749 -2.995 20.561 1.00 87.31 80 ASP A O 1
ATOM 637 N N . TYR A 1 81 ? -4.585 -2.861 18.489 1.00 86.19 81 TYR A N 1
ATOM 638 C CA . TYR A 1 81 ? -5.320 -1.625 18.771 1.00 86.19 81 TYR A CA 1
ATOM 639 C C . TYR A 1 81 ? -6.683 -1.972 19.374 1.00 86.19 81 TYR A C 1
ATOM 641 O O . TYR A 1 81 ? -7.465 -2.706 18.770 1.00 86.19 81 TYR A O 1
ATOM 649 N N . SER A 1 82 ? -6.993 -1.445 20.561 1.00 89.38 82 SER A N 1
ATOM 650 C CA . SER A 1 82 ? -8.317 -1.631 21.162 1.00 89.38 82 SER A CA 1
ATOM 651 C C . SER A 1 82 ? -9.367 -0.748 20.481 1.00 89.38 82 SER A C 1
ATOM 653 O O . SER A 1 82 ? -9.048 0.301 19.918 1.00 89.38 82 SER A O 1
ATOM 655 N N . SER A 1 83 ? -10.643 -1.135 20.568 1.00 90.31 83 SER A N 1
ATOM 656 C CA . SER A 1 83 ? -11.747 -0.308 20.062 1.00 90.31 83 SER A CA 1
ATOM 657 C C . SER A 1 83 ? -11.750 1.083 20.697 1.00 90.31 83 SER A C 1
ATOM 659 O O . SER A 1 83 ? -11.907 2.068 19.995 1.00 90.31 83 SER A O 1
ATOM 661 N N . GLU A 1 84 ? -11.462 1.176 21.997 1.00 92.12 84 GLU A N 1
ATOM 662 C CA . GLU A 1 84 ? -11.396 2.444 22.736 1.00 92.12 84 GLU A CA 1
ATOM 663 C C . GLU A 1 84 ? -10.290 3.366 22.201 1.00 92.12 84 GLU A C 1
ATOM 665 O O . GLU A 1 84 ? -10.467 4.582 22.127 1.00 92.12 84 GLU A O 1
ATOM 670 N N . GLN A 1 85 ? -9.145 2.792 21.812 1.00 88.75 85 GLN A N 1
ATOM 671 C CA . GLN A 1 85 ? -8.054 3.547 21.203 1.00 88.75 85 GLN A CA 1
ATOM 672 C C . GLN A 1 85 ? -8.427 4.049 19.812 1.00 88.75 85 GLN A C 1
ATOM 674 O O . GLN A 1 85 ? -8.057 5.168 19.480 1.00 88.75 85 GLN A O 1
ATOM 679 N N . LEU A 1 86 ? -9.139 3.248 19.013 1.00 88.62 86 LEU A N 1
ATOM 680 C CA . LEU A 1 86 ? -9.593 3.636 17.674 1.00 88.62 86 LEU A CA 1
ATOM 681 C C . LEU A 1 86 ? -10.736 4.661 17.726 1.00 88.62 86 LEU A C 1
ATOM 683 O O . LEU A 1 86 ? -10.738 5.603 16.935 1.00 88.62 86 LEU A O 1
ATOM 687 N N . ASP A 1 87 ? -11.650 4.535 18.689 1.00 91.75 87 ASP A N 1
ATOM 688 C CA . ASP A 1 87 ? -12.753 5.476 18.928 1.00 91.75 87 ASP A CA 1
ATOM 689 C C . ASP A 1 87 ? -12.238 6.871 19.322 1.00 91.75 87 ASP A C 1
ATOM 691 O O . ASP A 1 87 ? -12.866 7.888 19.016 1.00 91.75 87 ASP A O 1
ATOM 695 N N . ALA A 1 88 ? -11.055 6.938 19.943 1.00 91.12 88 ALA A N 1
ATOM 696 C CA . ALA A 1 88 ? -10.353 8.188 20.224 1.00 91.12 88 ALA A CA 1
ATOM 697 C C . ALA A 1 88 ? -9.763 8.870 18.971 1.00 91.12 88 ALA A C 1
ATOM 699 O O . ALA A 1 88 ? -9.206 9.960 19.101 1.00 91.12 88 ALA A O 1
ATOM 700 N N . GLN A 1 89 ? -9.894 8.262 17.783 1.00 87.75 89 GLN A N 1
ATOM 701 C CA . GLN A 1 89 ? -9.412 8.773 16.493 1.00 87.75 89 GLN A CA 1
ATOM 702 C C . GLN A 1 89 ? -7.925 9.160 16.539 1.00 87.75 89 GLN A C 1
ATOM 704 O O . GLN A 1 89 ? -7.571 10.335 16.398 1.00 87.75 89 GLN A O 1
ATOM 709 N N . PRO A 1 90 ? -7.028 8.187 16.777 1.00 86.50 90 PRO A N 1
ATOM 710 C CA . PRO A 1 90 ? -5.607 8.464 16.803 1.00 86.50 90 PRO A CA 1
ATOM 711 C C . PRO A 1 90 ? -5.162 8.876 15.392 1.00 86.50 90 PRO A C 1
ATOM 713 O O . PRO A 1 90 ? -5.678 8.334 14.413 1.00 86.50 90 PRO A O 1
ATOM 716 N N . PRO A 1 91 ? -4.198 9.801 15.264 1.00 85.56 91 PRO A N 1
ATOM 717 C CA . PRO A 1 91 ? -3.720 10.226 13.956 1.00 85.56 91 PRO A CA 1
ATOM 718 C C . PRO A 1 91 ? -3.115 9.041 13.202 1.00 85.56 91 PRO A C 1
ATOM 720 O O . PRO A 1 91 ? -2.260 8.326 13.740 1.00 85.56 91 PRO A O 1
ATOM 723 N N . VAL A 1 92 ? -3.530 8.858 11.949 1.00 84.44 92 VAL A N 1
ATOM 724 C CA . VAL A 1 92 ? -2.989 7.822 11.066 1.00 84.44 92 VAL A CA 1
ATOM 725 C C . VAL A 1 92 ? -2.167 8.489 9.972 1.00 84.44 92 VAL A C 1
ATOM 727 O O . VAL A 1 92 ? -2.692 9.220 9.136 1.00 84.44 92 VAL A O 1
ATOM 730 N N . THR A 1 93 ? -0.863 8.215 9.969 1.00 83.38 93 THR A N 1
ATOM 731 C CA . THR A 1 93 ? 0.053 8.709 8.937 1.00 83.38 93 THR A CA 1
ATOM 732 C C . THR A 1 93 ? 0.298 7.623 7.900 1.00 83.38 93 THR A C 1
ATOM 734 O O . THR A 1 93 ? 0.745 6.526 8.242 1.00 83.38 93 THR A O 1
ATOM 737 N N . VAL A 1 94 ? 0.053 7.943 6.630 1.00 82.81 94 VAL A N 1
ATOM 738 C CA . VAL A 1 94 ? 0.412 7.092 5.493 1.00 82.81 94 VAL A CA 1
ATOM 739 C C . VAL A 1 94 ? 1.475 7.799 4.664 1.00 82.81 94 VAL A C 1
ATOM 741 O O . VAL A 1 94 ? 1.279 8.923 4.199 1.00 82.81 94 VAL A O 1
ATOM 744 N N . GLU A 1 95 ? 2.601 7.120 4.473 1.00 79.88 95 GLU A N 1
ATOM 745 C CA . GLU A 1 95 ? 3.708 7.581 3.643 1.00 79.88 95 GLU A CA 1
ATOM 746 C C . GLU A 1 95 ? 3.986 6.537 2.569 1.00 79.88 95 GLU A C 1
ATOM 748 O O . GLU A 1 95 ? 4.114 5.344 2.854 1.00 79.88 95 GLU A O 1
ATOM 753 N N . GLU A 1 96 ? 4.104 6.990 1.328 1.00 79.44 96 GLU A N 1
ATOM 754 C CA . GLU A 1 96 ? 4.595 6.163 0.237 1.00 79.44 96 GLU A CA 1
ATOM 755 C C . GLU A 1 96 ? 5.776 6.868 -0.423 1.00 79.44 96 GLU A C 1
ATOM 757 O O . GLU A 1 96 ? 5.752 8.073 -0.662 1.00 79.44 96 GLU A O 1
ATOM 762 N N . LEU A 1 97 ? 6.833 6.113 -0.705 1.00 77.38 97 LEU A N 1
ATOM 763 C CA . LEU A 1 97 ? 7.974 6.601 -1.465 1.00 77.38 97 LEU A CA 1
ATOM 764 C C . LEU A 1 97 ? 7.783 6.181 -2.913 1.00 77.38 97 LEU A C 1
ATOM 766 O O . LEU A 1 97 ? 7.903 4.999 -3.242 1.00 77.38 97 LEU A O 1
ATOM 770 N N . VAL A 1 98 ? 7.487 7.150 -3.776 1.00 75.88 98 VAL A N 1
ATOM 771 C CA . VAL A 1 98 ? 7.328 6.909 -5.209 1.00 75.88 98 VAL A CA 1
ATOM 772 C C . VAL A 1 98 ? 8.336 7.723 -5.997 1.00 75.88 98 VAL A C 1
ATOM 774 O O . VAL A 1 98 ? 8.643 8.880 -5.694 1.00 75.88 98 VAL A O 1
ATOM 777 N N . ARG A 1 99 ? 8.831 7.129 -7.076 1.00 74.50 99 ARG A N 1
ATOM 778 C CA . ARG A 1 99 ? 9.594 7.853 -8.083 1.00 74.50 99 ARG A CA 1
ATOM 779 C C . ARG A 1 99 ? 8.745 7.945 -9.338 1.00 74.50 99 ARG A C 1
ATOM 781 O O . ARG A 1 99 ? 8.272 6.929 -9.835 1.00 74.50 99 ARG A O 1
ATOM 788 N N . LYS A 1 100 ? 8.512 9.170 -9.815 1.00 67.62 100 LYS A N 1
ATOM 789 C CA . LYS A 1 100 ? 7.590 9.421 -10.935 1.00 67.62 100 LYS A CA 1
ATOM 790 C C . LYS A 1 100 ? 8.131 8.902 -12.265 1.00 67.62 100 LYS A C 1
ATOM 792 O O . LYS A 1 100 ? 7.360 8.404 -13.078 1.00 67.62 100 LYS A O 1
ATOM 797 N N . SER A 1 101 ? 9.439 9.013 -12.481 1.00 66.06 101 SER A N 1
ATOM 798 C CA . SER A 1 101 ? 10.110 8.494 -13.671 1.00 66.06 101 SER A CA 1
ATOM 799 C C . SER A 1 101 ? 11.592 8.204 -13.396 1.00 66.06 101 SER A C 1
ATOM 801 O O . SER A 1 101 ? 12.140 8.595 -12.358 1.00 66.06 101 SER A O 1
ATOM 803 N N . ARG A 1 102 ? 12.252 7.488 -14.315 1.00 67.38 102 ARG A N 1
ATOM 804 C CA . ARG A 1 102 ? 13.697 7.225 -14.232 1.00 67.38 102 ARG A CA 1
ATOM 805 C C . ARG A 1 102 ? 14.460 8.550 -14.337 1.00 67.38 102 ARG A C 1
ATOM 807 O O . ARG A 1 102 ? 14.325 9.255 -15.328 1.00 67.38 102 ARG A O 1
ATOM 814 N N . GLY A 1 103 ? 15.276 8.861 -13.329 1.00 62.50 103 GLY A N 1
ATOM 815 C CA . GLY A 1 103 ? 16.086 10.086 -13.279 1.00 62.50 103 GLY A CA 1
ATOM 816 C C . GLY A 1 103 ? 15.461 11.261 -12.513 1.00 62.50 103 GLY A C 1
ATOM 817 O O . GLY A 1 103 ? 16.193 12.173 -12.143 1.00 62.50 103 GLY A O 1
ATOM 818 N N . ASP A 1 104 ? 14.167 11.220 -12.177 1.00 63.25 104 ASP A N 1
ATOM 819 C CA . ASP A 1 104 ? 13.506 12.289 -11.403 1.00 63.25 104 ASP A CA 1
ATOM 820 C C . ASP A 1 104 ? 13.814 12.222 -9.904 1.00 63.25 104 ASP A C 1
ATOM 822 O O . ASP A 1 104 ? 14.183 11.171 -9.394 1.00 63.25 104 ASP A O 1
ATOM 826 N N . ALA A 1 105 ? 13.628 13.315 -9.162 1.00 58.94 105 ALA A N 1
ATOM 827 C CA . ALA A 1 105 ? 13.734 13.299 -7.702 1.00 58.94 105 ALA A CA 1
ATOM 828 C C . ALA A 1 105 ? 12.620 12.456 -7.044 1.00 58.94 105 ALA A C 1
ATOM 830 O O . ALA A 1 105 ? 11.537 12.266 -7.606 1.00 58.94 105 ALA A O 1
ATOM 831 N N . LEU A 1 106 ? 12.887 11.962 -5.832 1.00 60.53 106 LEU A N 1
ATOM 832 C CA . LEU A 1 106 ? 11.907 11.232 -5.027 1.00 60.53 106 LEU A CA 1
ATOM 833 C C . LEU A 1 106 ? 10.715 12.122 -4.672 1.00 60.53 106 LEU A C 1
ATOM 835 O O . LEU A 1 106 ? 10.881 13.286 -4.306 1.00 60.53 106 LEU A O 1
ATOM 839 N N . HIS A 1 107 ? 9.516 11.553 -4.750 1.00 62.72 107 HIS A N 1
ATOM 840 C CA . HIS A 1 107 ? 8.297 12.200 -4.297 1.00 62.72 107 HIS A CA 1
ATOM 841 C C . HIS A 1 107 ? 7.669 11.374 -3.178 1.00 62.72 107 HIS A C 1
ATOM 843 O O . HIS A 1 107 ? 7.460 10.172 -3.322 1.00 62.72 107 HIS A O 1
ATOM 849 N N . THR A 1 108 ? 7.356 12.035 -2.069 1.00 57.94 108 THR A N 1
ATOM 850 C CA . THR A 1 108 ? 6.703 11.427 -0.910 1.00 57.94 108 THR A CA 1
ATOM 851 C C . THR A 1 108 ? 5.274 11.957 -0.805 1.00 57.94 108 THR A C 1
ATOM 853 O O . THR A 1 108 ? 5.054 12.995 -0.169 1.00 57.94 108 THR A O 1
ATOM 856 N N . PRO A 1 109 ? 4.280 11.333 -1.457 1.00 60.38 109 PRO A N 1
ATOM 857 C CA . PRO A 1 109 ? 2.895 11.581 -1.097 1.00 60.38 109 PRO A CA 1
ATOM 858 C C . PRO A 1 109 ? 2.703 11.209 0.380 1.00 60.38 109 PRO A C 1
ATOM 860 O O . PRO A 1 109 ? 2.944 10.075 0.789 1.00 60.38 109 PRO A O 1
ATOM 863 N N . SER A 1 110 ? 2.307 12.194 1.181 1.00 64.12 110 SER A N 1
ATOM 864 C CA . SER A 1 110 ? 1.923 12.009 2.577 1.00 64.12 110 SER A CA 1
ATOM 865 C C . SER A 1 110 ? 0.452 12.367 2.703 1.00 64.12 110 SER A C 1
ATOM 867 O O . SER A 1 110 ? 0.023 13.432 2.246 1.00 64.12 110 SER A O 1
ATOM 869 N N . VAL A 1 111 ? -0.319 11.450 3.275 1.00 67.06 111 VAL A N 1
ATOM 870 C CA . VAL A 1 111 ? -1.723 11.665 3.615 1.00 67.06 111 VAL A CA 1
ATOM 871 C C . VAL A 1 111 ? -1.870 11.352 5.096 1.00 67.06 111 VAL A C 1
ATOM 873 O O . VAL A 1 111 ? -1.530 10.257 5.545 1.00 67.06 111 VAL A O 1
ATOM 876 N N . SER A 1 112 ? -2.379 12.328 5.839 1.00 70.00 112 SER A N 1
ATOM 877 C CA . SER A 1 112 ? -2.776 12.165 7.233 1.00 70.00 112 SER A CA 1
ATOM 878 C C . SER A 1 112 ? -4.291 12.285 7.302 1.00 70.00 112 SER A C 1
ATOM 880 O O . SER A 1 112 ? -4.853 13.207 6.702 1.00 70.00 112 SER A O 1
ATOM 882 N N . VAL A 1 113 ? -4.933 11.352 8.000 1.00 59.91 113 VAL A N 1
ATOM 883 C CA . VAL A 1 113 ? -6.379 11.355 8.269 1.00 59.91 113 VAL A CA 1
ATOM 884 C C . VAL A 1 113 ? -6.600 11.438 9.770 1.00 59.91 113 VAL A C 1
ATOM 886 O O . VAL A 1 113 ? -5.795 10.823 10.512 1.00 59.91 113 VAL A O 1
#

Foldseek 3Di:
DDDDQQPQPQQADPDPCPDDDPCNRCVQKDWPDADDPGKDKAFPPGLLPDGLPDPRHGIDIDHDPDDTDIDHDGDVVVVVQDPVNVVVVDKDKDWDWDDPDRPDHIDIDIDID

pLDDT: mean 73.24, std 14.14, range [34.78, 92.12]

=== Feature glossary ===
A reading guide for the features in this record.

Start from the sequence.

  · Sequence gives the chain of amino acids in standard one-letter code (A=alanine, C=cysteine, …, Y=tyrosine), read N→C. It is the only feature that is directly encoded by the gene; all structural features are derived from the folded form of this sequence.

Fold it, and you get atomic coordinates and the backbone conformation that goes with them.

  · The mmCIF table is the protein's shape written out atom by atom. For each backbone N, Cα, C, and carbonyl O, it records an (x, y, z) coordinate triple in Å plus the residue type, chain letter, and residue number.

  · Backbone dihedral angles. Every residue except chain termini has a φ (preceding-C → N → Cα → C) and a ψ (N → Cα → C → next-N). They are reported in degrees following the IUPAC sign convention. Secondary structure is essentially a statement about which (φ, ψ) basin each residue occupies.

  · DSSP 8-state secondary structure assigns each residue one of H (α-helix), G (3₁₀-helix), I (π-helix), E (extended β-strand), B (isolated β-bridge), T (hydrogen-bonded turn), S (bend), or '-' (coil). The assignment is computed from backbone hydrogen-bond geometry via the Kabsch–Sander algorithm.

  · P-SEA three-state annotation labels each residue as helix, strand, or coil based purely on the geometry of the Cα trace. It serves as a fallback when the full backbone (and thus DSSP) is unavailable.

Summarize the fold with a handful of shape descriptors and a per-residue structural alphabet.

  · Radius of gyration (Rg) is the root-mean-square distance of Cα atoms from their centroid — a single number for overall size and compactness. A globular domain of N residues has Rg ≈ 2.2·N^0.38 Å; an extended or disordered chain has a much larger Rg. The Cα contact count is the number of residue pairs whose Cα atoms are within 8 Å and are more than four positions apart in sequence — a standard proxy for tertiary packing density. The bounding box is the smallest axis-aligned box enclosing all Cα atoms.

  · Foldseek's 3Di representation compresses backbone geometry into a per-residue letter drawn from a learned twenty-state alphabet. It captures the tertiary interaction pattern around each residue — which residues are packed against it in space, regardless of where they are in sequence.

  · Accessible surface area quantifies burial. A residue with SASA near zero is packed into the hydrophobic core; one with SASA >100 Å² sits on the surface. Computed here via the Shrake–Rupley numerical algorithm with a 1.4 Å probe.

Ask how reliable the model is.

  · For AlphaFold models, the B-factor field carries pLDDT — the model's own estimate of local accuracy on a 0–100 scale. Regions with pLDDT<50 should be treated as essentially unmodeled; they often correspond to intrinsically disordered segments.

  · For experimental (PDB) structures, the B-factor (temperature factor) quantifies the positional spread of each atom in the crystal — a combination of thermal vibration and static disorder — in units of Å². High B-factors mark flexible loops or poorly resolved regions; low B-factors mark the rigid, well-ordered core.

  · PAE(i, j) answers: if I align the predicted and true structures on residue i, how far off (in Å) do I expect residue j to be? A block-diagonal PAE matrix with low values on the blocks and high values off-diagonal is the signature of a multi-domain protein with confidently predicted domains but uncertain inter-domain orientation.

Place it in context: what it resembles, what it is annotated as, and how it looks.

  · Structural nearest neighbors (via Foldseek easy-search vs the PDB). Reported per hit: target PDB id, E-value, and alignment TM-score. A TM-score above ~0.5 is the conventional threshold for 'same fold'.

  · Functional annotations link the protein to curated databases. InterPro entries identify conserved domains and families by matching the sequence against member-database signatures (Pfam, PROSITE, CDD, …). Gene Ontology (GO) terms describe molecular function, biological process, and cellular component in a controlled vocabulary. CATH places the structure in a hierarchical fold classification (Class/Architecture/Topology/Homologous-superfamily). The organis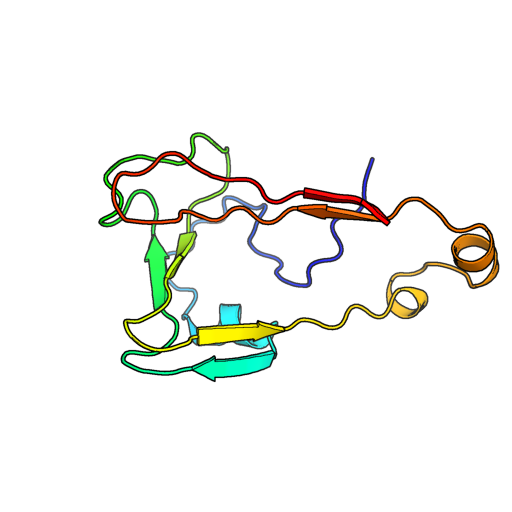m is the source species.

  · Plot images: a contact map (which residues are close in 3D, as an N×N binary image), a Ramachandran scatter (backbone torsion angles, revealing secondary-structure composition at a glance), and — for AlphaFold structures — a PAE heatmap (pairwise prediction confidence).

  · Structure images are PyMOL renders from six orthogonal camera directions. Cartoon representation draws helices as coils and strands as arrows; sticks shows the backbone as bonds; surface shows the solvent-excluded envelope. Rainbow coloring maps sequence position to hue (blue→red, N→C); chain coloring assigns a distinct color per polypeptide.